Protein AF-A0A505DRL7-F1 (afdb_monomer_lite)

Radius of gyration: 24.14 Å; chains: 1; bounding box: 43×49×81 Å

Foldseek 3Di:
DPPVDVVVVVVCCCVVVVVVVCVVVVCLLVLLQLVDDPVCSVVSSVVVVVVCCCVPVVCLCVVQVVVCVVPVDNVVVVVVVVVVVVVVVVVVVPRDDSPPDDPPPDPPPPPPPPPPDDDD

InterPro domains:
  IPR036259 MFS transporter superfamily [G3DSA:1.20.1250.20] (1-108)
  IPR036259 MFS transporter superfamily [SSF103473] (8-105)

Sequence (120 aa):
VDSKSPGLLILAVVLGHGVAQSTMYGPLGALLTEMFGTRVRYTGASLGYQGATLVGAGFSPMIAGSLVAGSGSGTPVALLVCGGSLITALTVCLVRETHRDSLTEATERPTTPHTEEISA

Secondary structure (DSSP, 8-state):
-----HHHHHHHHHHHHHHHHHHHHHHHHHHHHHHS-TTTHHHHHHHHHHHHHIIIIISHHHHHHHHHHHHSSSHHHHHHHHHHHHHHHHHHHHS--GGG--GGGGS-------------

pLDDT: mean 77.39, std 14.05, range [38.41, 93.56]

Structure (mmCIF, N/CA/C/O backbone):
data_AF-A0A505DRL7-F1
#
_entry.id   AF-A0A505DRL7-F1
#
loop_
_atom_site.group_PDB
_atom_site.id
_atom_site.type_symbol
_atom_site.label_atom_id
_atom_site.label_alt_id
_atom_site.label_comp_id
_atom_site.label_asym_id
_atom_site.label_entity_id
_atom_site.label_seq_id
_atom_site.pdbx_PDB_ins_code
_atom_site.Cartn_x
_atom_site.Cartn_y
_atom_site.Cartn_z
_atom_site.occupancy
_atom_site.B_iso_or_equiv
_atom_site.auth_seq_id
_atom_site.auth_comp_id
_atom_site.auth_asym_id
_atom_site.auth_atom_id
_atom_site.pdbx_PDB_model_num
ATOM 1 N N . VAL A 1 1 ? 7.260 3.071 -24.027 1.00 48.78 1 VAL A N 1
ATOM 2 C CA . VAL A 1 1 ? 7.354 4.473 -23.563 1.00 48.78 1 VAL A CA 1
ATOM 3 C C . VAL A 1 1 ? 8.773 4.983 -23.796 1.00 48.78 1 VAL A C 1
ATOM 5 O O . VAL A 1 1 ? 9.570 5.045 -22.879 1.00 48.78 1 VAL A O 1
ATOM 8 N N . ASP A 1 2 ? 9.118 5.275 -25.050 1.00 56.28 2 ASP A N 1
ATOM 9 C CA . ASP A 1 2 ? 10.419 5.849 -25.442 1.00 56.28 2 ASP A CA 1
ATOM 10 C C . ASP A 1 2 ? 10.145 7.112 -26.265 1.00 56.28 2 ASP A C 1
ATOM 12 O O . ASP A 1 2 ? 10.409 7.175 -27.460 1.00 56.28 2 ASP A O 1
ATOM 16 N N . SER A 1 3 ? 9.481 8.098 -25.651 1.00 62.16 3 SER A N 1
ATOM 17 C CA . SER A 1 3 ? 9.106 9.324 -26.368 1.00 62.16 3 SER A CA 1
ATOM 18 C C . SER A 1 3 ? 10.245 10.346 -26.437 1.00 62.16 3 SER A C 1
ATOM 20 O O . SER A 1 3 ? 10.086 11.347 -27.122 1.00 62.16 3 SER A O 1
ATOM 22 N N . LYS A 1 4 ? 11.373 10.144 -25.727 1.00 64.56 4 LYS A N 1
ATOM 23 C CA . LYS A 1 4 ? 12.533 11.068 -25.597 1.00 64.56 4 LYS A CA 1
ATOM 24 C C . LYS A 1 4 ? 12.206 12.543 -25.275 1.00 64.56 4 LYS A C 1
ATOM 26 O O . LYS A 1 4 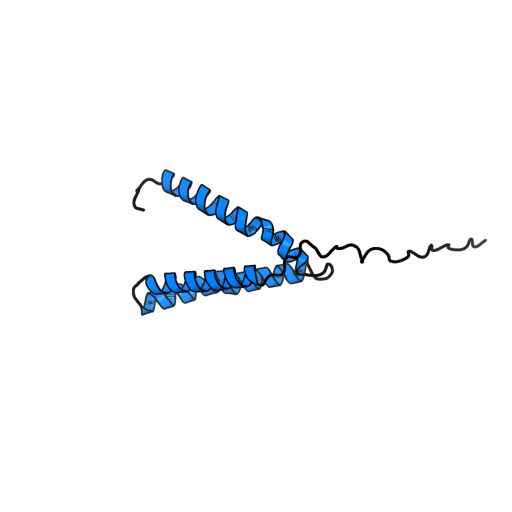? 13.112 13.356 -25.142 1.00 64.56 4 LYS A O 1
ATOM 31 N N . SER A 1 5 ? 10.934 12.895 -25.093 1.00 78.50 5 SER A N 1
ATOM 32 C CA . SER A 1 5 ? 10.460 14.238 -24.797 1.00 78.50 5 SER A CA 1
ATOM 33 C C . SER A 1 5 ? 10.243 14.381 -23.284 1.00 78.50 5 SER A C 1
ATOM 35 O O . SER A 1 5 ? 9.271 13.820 -22.760 1.00 78.50 5 SER A O 1
ATOM 37 N N . PRO A 1 6 ? 11.092 15.135 -22.564 1.00 79.75 6 PRO A N 1
ATOM 38 C CA . PRO A 1 6 ? 10.957 15.314 -21.118 1.00 79.75 6 PRO A CA 1
ATOM 39 C C . PRO A 1 6 ? 9.614 15.950 -20.731 1.00 79.75 6 PRO A C 1
ATOM 41 O O . PRO A 1 6 ? 9.052 15.598 -19.701 1.00 79.75 6 PRO A O 1
ATOM 44 N N . GLY A 1 7 ? 9.040 16.802 -21.591 1.00 86.44 7 GLY A N 1
ATOM 45 C CA . GLY A 1 7 ? 7.736 17.431 -21.348 1.00 86.44 7 GLY A CA 1
ATOM 46 C C . GLY A 1 7 ? 6.576 16.436 -21.231 1.00 86.44 7 GLY A C 1
ATOM 47 O O . GLY A 1 7 ? 5.750 16.564 -20.332 1.00 86.44 7 GLY A O 1
ATOM 48 N N . LEU A 1 8 ? 6.541 15.402 -22.079 1.00 84.81 8 LEU A N 1
ATOM 49 C CA . LEU A 1 8 ? 5.495 14.374 -22.018 1.00 84.81 8 LEU A CA 1
ATOM 50 C C . LEU A 1 8 ? 5.646 13.487 -20.772 1.00 84.81 8 LEU A C 1
ATOM 52 O O . LEU A 1 8 ? 4.651 13.066 -20.191 1.00 84.81 8 LEU A O 1
ATOM 56 N N . LEU A 1 9 ? 6.889 13.234 -20.343 1.00 86.62 9 LEU A N 1
ATOM 57 C CA . LEU A 1 9 ? 7.187 12.515 -19.103 1.00 86.62 9 LEU A CA 1
ATOM 58 C C . LEU A 1 9 ? 6.728 13.307 -17.877 1.00 86.62 9 LEU A C 1
ATOM 60 O O . LEU A 1 9 ? 6.053 12.752 -17.016 1.00 86.62 9 LEU A O 1
ATOM 64 N N . ILE A 1 10 ? 7.044 14.604 -17.826 1.00 88.88 10 ILE A N 1
ATOM 65 C CA . ILE A 1 10 ? 6.597 15.499 -16.752 1.00 88.88 10 ILE A CA 1
ATOM 66 C C . ILE A 1 10 ? 5.071 15.528 -16.706 1.00 88.88 10 ILE A C 1
ATOM 68 O O . ILE A 1 10 ? 4.499 15.332 -15.641 1.00 88.88 10 ILE A O 1
ATOM 72 N N . LEU A 1 11 ? 4.407 15.700 -17.851 1.00 89.00 11 LEU A N 1
ATOM 73 C CA . LEU A 1 11 ? 2.948 15.702 -17.917 1.00 89.00 11 LEU A CA 1
ATOM 74 C C . LEU A 1 11 ? 2.353 14.370 -17.431 1.00 89.00 11 LEU A C 1
ATOM 76 O O . LEU A 1 11 ? 1.417 14.373 -16.637 1.00 89.00 11 LEU A O 1
ATOM 80 N N . ALA A 1 12 ? 2.915 13.237 -17.861 1.00 86.62 12 ALA A N 1
ATOM 81 C CA . ALA A 1 12 ? 2.462 11.911 -17.448 1.00 86.62 12 ALA A CA 1
ATOM 82 C C . ALA A 1 12 ? 2.653 11.666 -15.944 1.00 86.62 12 ALA A C 1
ATOM 84 O O . ALA A 1 12 ? 1.769 11.104 -15.303 1.00 86.62 12 ALA A O 1
ATOM 85 N N . VAL A 1 13 ? 3.772 12.110 -15.364 1.00 90.00 13 VAL A N 1
ATOM 86 C CA . VAL A 1 13 ? 4.014 12.010 -13.919 1.00 90.00 13 VAL A CA 1
ATOM 87 C C . VAL A 1 13 ? 3.087 12.952 -13.158 1.00 90.00 13 VAL A C 1
ATOM 89 O O . VAL A 1 13 ? 2.441 12.516 -12.218 1.00 90.00 13 VAL A O 1
ATOM 92 N N . VAL A 1 14 ? 2.951 14.212 -13.566 1.00 89.94 14 VAL A N 1
ATOM 93 C CA . VAL A 1 14 ? 2.088 15.182 -12.874 1.00 89.94 14 VAL A CA 1
ATOM 94 C C . VAL A 1 14 ? 0.632 14.727 -12.885 1.00 89.94 14 VAL A C 1
ATOM 96 O O . VAL A 1 14 ? -0.003 14.701 -11.836 1.00 89.94 14 VAL A O 1
ATOM 99 N N . LEU A 1 15 ? 0.105 14.326 -14.043 1.00 87.00 15 LEU A N 1
ATOM 100 C CA . LEU A 1 15 ? -1.283 13.883 -14.148 1.00 87.00 15 LEU A CA 1
ATOM 101 C C . LEU A 1 15 ? -1.484 12.503 -13.519 1.00 87.00 15 LEU A C 1
ATOM 103 O O . LEU A 1 15 ? -2.403 12.317 -12.729 1.00 87.00 15 LEU A O 1
ATOM 107 N N . GLY A 1 16 ? -0.620 11.541 -13.845 1.00 85.12 16 GLY A N 1
ATOM 108 C CA . GLY A 1 16 ? -0.747 10.166 -13.373 1.00 85.12 16 GLY A CA 1
ATOM 109 C C . GLY A 1 16 ? -0.475 10.044 -11.880 1.00 85.12 16 GLY A C 1
ATOM 110 O O . GLY A 1 16 ? -1.320 9.559 -11.137 1.00 85.12 16 GLY A O 1
ATOM 111 N N . HIS A 1 17 ? 0.686 10.513 -11.423 1.00 85.06 17 HIS A N 1
ATOM 112 C CA . HIS A 1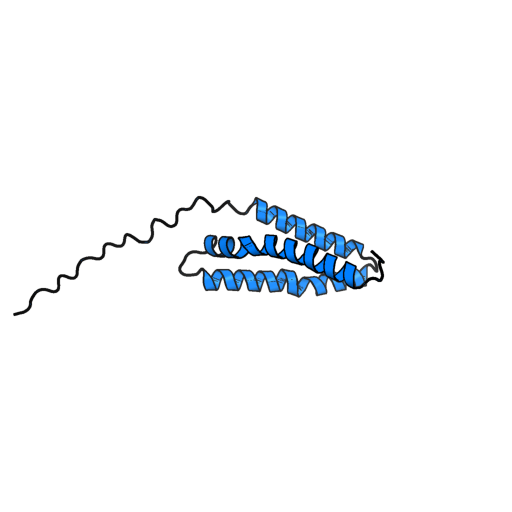 17 ? 1.058 10.445 -10.014 1.00 85.06 17 HIS A CA 1
ATOM 113 C C . HIS A 1 17 ? 0.260 11.440 -9.176 1.00 85.06 17 HIS A C 1
ATOM 115 O O . HIS A 1 17 ? -0.229 11.055 -8.122 1.00 85.06 17 HIS A O 1
ATOM 121 N N . GLY A 1 18 ? 0.086 12.682 -9.640 1.00 86.25 18 GLY A N 1
ATOM 122 C CA . GLY A 1 18 ? -0.628 13.709 -8.881 1.00 86.25 18 GLY A CA 1
ATOM 123 C C . GLY A 1 18 ? -2.066 13.306 -8.578 1.00 86.25 18 GLY A C 1
ATOM 124 O O . GLY A 1 18 ? -2.451 13.257 -7.414 1.00 86.25 18 GLY A O 1
ATOM 125 N N . VAL A 1 19 ? -2.842 12.929 -9.598 1.00 86.94 19 VAL A N 1
ATOM 126 C CA . VAL A 1 19 ? -4.246 12.541 -9.392 1.00 86.94 19 VAL A CA 1
ATOM 127 C C . VAL A 1 19 ? -4.346 11.232 -8.611 1.00 86.94 19 VAL A C 1
ATOM 129 O O . VAL A 1 19 ? -5.082 11.169 -7.628 1.00 86.94 19 VAL A O 1
ATOM 132 N N . ALA A 1 20 ? -3.578 10.203 -8.988 1.00 85.50 20 ALA A N 1
ATOM 133 C CA . ALA A 1 20 ? -3.661 8.906 -8.320 1.00 85.50 20 ALA A CA 1
ATOM 134 C C . ALA A 1 20 ? -3.257 8.988 -6.839 1.00 85.50 20 ALA A C 1
ATOM 136 O O . ALA A 1 20 ? -3.963 8.452 -5.985 1.00 85.50 20 ALA A O 1
ATOM 137 N N . GLN A 1 21 ? -2.170 9.696 -6.505 1.00 84.31 21 GLN A N 1
ATOM 138 C CA . GLN A 1 21 ? -1.776 9.903 -5.109 1.00 84.31 21 GLN A CA 1
ATOM 139 C C . GLN A 1 21 ? -2.818 10.695 -4.339 1.00 84.31 21 GLN A C 1
ATOM 141 O O . GLN A 1 21 ? -3.157 10.299 -3.228 1.00 84.31 21 GLN A O 1
ATOM 146 N N . SER A 1 22 ? -3.338 11.787 -4.904 1.00 85.56 22 SER A N 1
ATOM 147 C CA . SER A 1 22 ? -4.332 12.607 -4.214 1.00 85.56 22 SER A CA 1
ATOM 148 C C . SER A 1 22 ? -5.594 11.814 -3.885 1.00 85.56 22 SER A C 1
ATOM 150 O O . SER A 1 22 ? -6.088 11.906 -2.763 1.00 85.56 22 SER A O 1
ATOM 152 N N . THR A 1 23 ? -6.086 10.983 -4.807 1.00 86.25 23 THR A N 1
ATOM 153 C CA . THR A 1 23 ? -7.249 10.124 -4.545 1.00 86.25 23 THR A CA 1
ATOM 154 C C . THR A 1 23 ? -6.954 9.054 -3.492 1.00 86.25 23 THR A C 1
ATOM 156 O O . THR A 1 23 ? -7.825 8.760 -2.680 1.00 86.25 23 THR A O 1
ATOM 159 N N . MET A 1 24 ? -5.739 8.498 -3.453 1.00 84.81 24 MET A N 1
ATOM 160 C CA . MET A 1 24 ? -5.352 7.512 -2.434 1.00 84.81 24 MET A CA 1
ATOM 161 C C . MET A 1 24 ? -5.162 8.129 -1.040 1.00 84.81 24 MET A C 1
ATOM 163 O O . MET A 1 24 ? -5.590 7.548 -0.045 1.00 84.81 24 MET A O 1
ATOM 167 N N . TYR A 1 25 ? -4.525 9.299 -0.952 1.00 83.56 25 TYR A N 1
ATOM 168 C CA . TYR A 1 25 ? -4.194 9.950 0.320 1.00 83.56 25 TYR A CA 1
ATOM 169 C C . TYR A 1 25 ? -5.328 10.810 0.889 1.00 83.56 25 TYR A C 1
ATOM 171 O O . TYR A 1 25 ? -5.365 11.028 2.098 1.00 83.56 25 TYR A O 1
ATOM 179 N N . GLY A 1 26 ? -6.268 11.269 0.058 1.00 84.81 26 GLY A N 1
ATOM 180 C CA . GLY A 1 26 ? -7.425 12.061 0.486 1.00 84.81 26 GLY A CA 1
ATOM 181 C C . GLY A 1 26 ? -8.256 11.410 1.605 1.00 84.81 26 GLY A C 1
ATOM 182 O O . GLY A 1 26 ? -8.405 12.015 2.667 1.00 84.81 26 GLY A O 1
ATOM 183 N N . PRO A 1 27 ? -8.767 10.177 1.429 1.00 85.75 27 PRO A N 1
ATOM 184 C CA . PRO A 1 27 ? -9.577 9.508 2.450 1.00 85.75 27 PRO A CA 1
ATOM 185 C C . PRO A 1 27 ? -8.753 8.961 3.626 1.00 85.75 27 PRO A C 1
ATOM 187 O O . PRO A 1 27 ? -9.302 8.701 4.696 1.00 85.75 27 PRO A O 1
ATOM 190 N N . LEU A 1 28 ? -7.435 8.803 3.461 1.00 82.38 28 LEU A N 1
ATOM 191 C CA . LEU A 1 28 ? -6.559 8.154 4.439 1.00 82.38 28 LEU A CA 1
ATOM 192 C C . LEU A 1 28 ? -6.560 8.867 5.801 1.00 82.38 28 LEU A C 1
ATOM 194 O O . LEU A 1 28 ? -6.558 8.204 6.837 1.00 82.38 28 LEU A O 1
ATOM 198 N N . GLY A 1 29 ? -6.619 10.203 5.813 1.00 79.31 29 GLY A N 1
ATOM 199 C CA . GLY A 1 29 ? -6.670 10.984 7.052 1.00 79.31 29 GLY A CA 1
ATOM 200 C C . GLY A 1 29 ? -7.951 10.753 7.857 1.00 79.31 29 GLY A C 1
ATOM 201 O O . GLY A 1 29 ? -7.876 10.494 9.057 1.00 79.31 29 GLY A O 1
ATOM 202 N N . ALA A 1 30 ? -9.114 10.789 7.199 1.00 81.31 30 ALA A N 1
ATOM 203 C CA . ALA A 1 30 ? -10.403 10.550 7.850 1.00 81.31 30 ALA A CA 1
ATOM 204 C C . ALA A 1 30 ? -10.472 9.123 8.416 1.00 81.31 30 ALA A C 1
ATOM 206 O O . ALA A 1 30 ? -10.660 8.953 9.622 1.00 81.31 30 ALA A O 1
ATOM 207 N N . LEU A 1 31 ? -10.162 8.121 7.584 1.00 79.19 31 LEU A N 1
ATOM 208 C CA . LEU A 1 31 ? -10.170 6.705 7.963 1.00 79.19 31 LEU A CA 1
ATOM 209 C C . LEU A 1 31 ? -9.261 6.407 9.162 1.00 79.19 31 LEU A C 1
ATOM 211 O O . LEU A 1 31 ? -9.670 5.723 10.099 1.00 79.19 31 LEU A O 1
ATOM 215 N N . LEU A 1 32 ? -8.036 6.945 9.178 1.00 76.25 32 LEU A N 1
ATOM 216 C CA . LEU A 1 32 ? -7.127 6.779 10.317 1.00 76.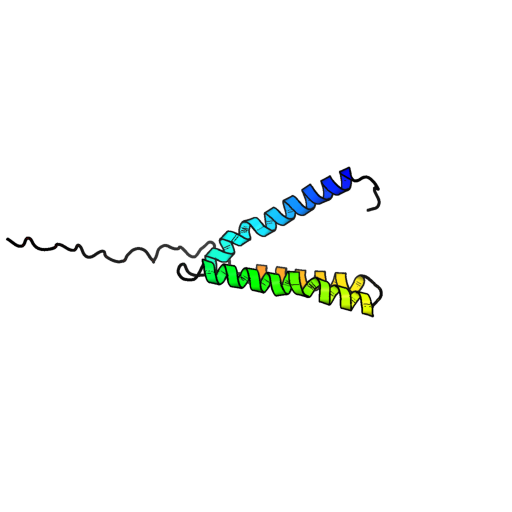25 32 LEU A CA 1
ATOM 217 C C . LEU A 1 32 ? -7.705 7.381 11.599 1.00 76.25 32 LEU A C 1
ATOM 219 O O . LEU A 1 32 ? -7.553 6.804 12.671 1.00 76.25 32 LEU A O 1
ATOM 223 N N . THR A 1 33 ? -8.381 8.526 11.517 1.00 74.81 33 THR A N 1
ATOM 224 C CA . THR A 1 33 ? -8.969 9.159 12.703 1.00 74.81 33 THR A CA 1
ATOM 225 C C . THR A 1 33 ? -10.249 8.487 13.198 1.00 74.81 33 THR A C 1
ATOM 227 O O . THR A 1 33 ? -10.567 8.587 14.384 1.00 74.81 33 THR A O 1
ATOM 230 N N . GLU A 1 34 ? -10.955 7.780 12.325 1.00 77.94 34 GLU A N 1
ATOM 231 C CA . GLU A 1 34 ? -12.145 6.996 12.658 1.00 77.94 34 GLU A CA 1
ATOM 232 C C . GLU A 1 34 ? -11.788 5.630 13.264 1.00 77.94 34 GLU A C 1
ATOM 234 O O . GLU A 1 34 ? -12.442 5.194 14.207 1.00 77.94 34 GLU A O 1
ATOM 239 N N . MET A 1 35 ? -10.700 4.994 12.811 1.00 76.06 35 MET A N 1
ATOM 240 C CA . MET A 1 35 ? -10.234 3.701 13.341 1.00 76.06 35 MET A CA 1
ATOM 241 C C . MET A 1 35 ? -9.686 3.765 14.780 1.00 76.06 35 MET A C 1
ATOM 243 O O . MET A 1 35 ? -9.604 2.734 15.449 1.00 76.06 35 MET A O 1
ATOM 247 N N . PHE A 1 36 ? -9.308 4.949 15.278 1.00 76.00 36 PHE A N 1
ATOM 248 C CA . PHE A 1 36 ? -8.749 5.132 16.623 1.00 76.00 36 PHE A CA 1
ATOM 249 C C . PHE A 1 36 ? -9.578 6.122 17.458 1.00 76.00 36 PHE A C 1
ATOM 251 O O . PHE A 1 36 ? -9.834 7.258 17.051 1.00 76.00 36 PHE A O 1
ATOM 258 N N . GLY A 1 37 ? -9.943 5.720 18.682 1.00 70.62 37 GLY A N 1
ATOM 259 C CA . GLY A 1 37 ? -10.685 6.563 19.626 1.00 70.62 37 GLY A CA 1
ATOM 260 C C . GLY A 1 37 ? -9.956 7.868 19.985 1.00 70.62 37 GLY A C 1
ATOM 261 O O . GLY A 1 37 ? -8.727 7.949 19.954 1.00 70.62 37 GLY A O 1
ATOM 262 N N . THR A 1 38 ? -10.709 8.900 20.379 1.00 75.62 38 THR A N 1
ATOM 263 C CA . THR A 1 38 ? -10.225 10.285 20.588 1.00 75.62 38 THR A CA 1
ATOM 264 C C . THR A 1 38 ? -9.001 10.415 21.498 1.00 75.62 38 THR A C 1
ATOM 266 O O . THR A 1 38 ? -8.157 11.273 21.256 1.00 75.62 38 THR A O 1
ATOM 269 N N . ARG A 1 39 ? -8.851 9.548 22.508 1.00 75.19 39 ARG A N 1
ATOM 270 C CA . ARG A 1 39 ? -7.728 9.590 23.463 1.00 75.19 39 ARG A CA 1
ATOM 271 C C . ARG A 1 39 ? -6.386 9.119 22.879 1.00 75.19 39 ARG A C 1
ATOM 273 O O . ARG A 1 39 ? -5.345 9.544 23.365 1.00 75.19 39 ARG A O 1
ATOM 280 N N . VAL A 1 40 ? -6.395 8.253 21.863 1.00 79.69 40 VAL A N 1
ATOM 281 C CA . VAL A 1 40 ? -5.180 7.637 21.278 1.00 79.69 40 VAL A CA 1
ATOM 282 C C . VAL A 1 40 ? -5.041 7.895 19.779 1.00 79.69 40 VAL A C 1
ATOM 284 O O . VAL A 1 40 ? -4.143 7.363 19.137 1.00 79.69 40 VAL A O 1
ATOM 287 N N . ARG A 1 41 ? -5.911 8.731 19.210 1.00 82.44 41 ARG A N 1
ATOM 288 C CA . ARG A 1 41 ? -6.000 8.990 17.771 1.00 82.44 41 ARG A CA 1
ATOM 289 C C . ARG A 1 41 ? -4.669 9.409 17.150 1.00 82.44 41 ARG A C 1
ATOM 291 O O . ARG A 1 41 ? -4.262 8.839 16.147 1.00 82.44 41 ARG A O 1
ATOM 298 N N . TYR A 1 42 ? -3.974 10.369 17.760 1.00 81.94 42 TYR A N 1
ATOM 299 C CA . TYR A 1 42 ? -2.720 10.894 17.212 1.00 81.94 42 TYR A CA 1
ATOM 300 C C . TYR A 1 42 ? -1.569 9.881 17.297 1.00 81.94 42 TYR A C 1
ATOM 302 O O . TYR A 1 42 ? -0.858 9.654 16.320 1.00 81.94 42 TYR A O 1
ATOM 310 N N . THR A 1 43 ? -1.401 9.236 18.453 1.00 87.19 43 THR A N 1
ATOM 311 C CA . THR A 1 43 ? -0.321 8.266 18.679 1.00 87.19 43 THR A CA 1
ATOM 312 C C . THR A 1 43 ? -0.559 6.964 17.919 1.00 87.19 43 THR A C 1
ATOM 314 O O . THR A 1 43 ? 0.369 6.452 17.299 1.00 87.19 43 THR A O 1
ATOM 317 N N . GLY A 1 44 ? -1.798 6.470 17.893 1.00 84.12 44 GLY A N 1
ATOM 318 C CA . GLY A 1 44 ? -2.207 5.292 17.129 1.00 84.12 44 GLY A CA 1
ATOM 319 C C . GLY A 1 44 ? -2.067 5.495 15.622 1.00 84.12 44 GLY A C 1
ATOM 320 O O . GLY A 1 44 ? -1.435 4.675 14.957 1.00 84.12 44 GLY A O 1
ATOM 321 N N . ALA A 1 45 ? -2.556 6.622 15.087 1.00 85.62 45 ALA A N 1
ATOM 322 C CA . ALA A 1 45 ? -2.421 6.929 13.663 1.00 85.62 45 ALA A CA 1
ATOM 323 C C . ALA A 1 45 ? -0.951 7.092 13.243 1.00 85.62 45 ALA A C 1
ATOM 325 O O . ALA A 1 45 ? -0.544 6.549 12.218 1.00 85.62 45 ALA A O 1
ATOM 326 N N . SER A 1 46 ? -0.136 7.785 14.047 1.00 87.94 46 SER A N 1
ATOM 327 C CA . SER A 1 46 ? 1.293 7.964 13.765 1.00 87.94 46 SER A CA 1
ATOM 328 C C . SER A 1 46 ? 2.067 6.645 13.815 1.00 87.94 46 SER A C 1
ATOM 330 O O . SER A 1 46 ? 2.857 6.361 12.915 1.00 87.94 46 SER A O 1
ATOM 332 N N . LEU A 1 47 ? 1.824 5.807 14.828 1.00 90.38 47 LEU A N 1
ATOM 333 C CA . LEU A 1 47 ? 2.484 4.507 14.947 1.00 90.38 47 LEU A CA 1
ATOM 334 C C . LEU A 1 47 ? 2.076 3.565 13.806 1.00 90.38 47 LEU A C 1
ATOM 336 O O . LEU A 1 47 ? 2.931 2.893 13.233 1.00 90.38 47 LEU A O 1
ATOM 340 N N . GLY A 1 48 ? 0.792 3.570 13.431 1.00 87.75 48 GLY A N 1
ATOM 341 C CA . GLY A 1 48 ? 0.283 2.821 12.284 1.00 87.75 48 GLY A CA 1
ATOM 342 C C . GLY A 1 48 ? 0.914 3.273 10.968 1.00 87.75 48 GLY A C 1
ATOM 343 O O . GLY A 1 48 ? 1.414 2.442 10.213 1.00 87.75 48 GLY A O 1
ATOM 344 N N . TYR A 1 49 ? 0.971 4.586 10.719 1.00 88.31 49 TYR A N 1
ATOM 345 C CA . TYR A 1 49 ? 1.568 5.137 9.501 1.00 88.31 49 TYR A CA 1
ATOM 346 C C . TYR A 1 49 ? 3.069 4.844 9.408 1.00 88.31 49 TYR A C 1
ATOM 348 O O . TYR A 1 49 ? 3.552 4.402 8.366 1.00 88.31 49 TYR A O 1
ATOM 356 N N . GLN A 1 50 ? 3.816 5.050 10.495 1.00 92.06 50 GLN A N 1
ATOM 357 C CA . GLN A 1 50 ? 5.257 4.796 10.519 1.00 92.06 50 GLN A CA 1
ATOM 358 C C . GLN A 1 50 ? 5.574 3.304 10.391 1.00 92.06 50 GLN A C 1
ATOM 360 O O . GLN A 1 50 ? 6.464 2.940 9.626 1.00 92.06 50 GLN A O 1
ATOM 365 N N . GLY A 1 51 ? 4.818 2.434 11.068 1.00 91.69 51 GLY A N 1
ATOM 366 C CA . GLY A 1 51 ? 4.963 0.985 10.936 1.00 91.69 51 GLY A CA 1
ATOM 367 C C . GLY A 1 51 ? 4.662 0.503 9.517 1.00 91.69 51 GLY A C 1
ATOM 368 O O . GLY A 1 51 ? 5.458 -0.227 8.927 1.00 91.69 51 GLY A O 1
ATOM 369 N N . ALA A 1 52 ? 3.561 0.974 8.926 1.00 88.06 52 ALA A N 1
ATOM 370 C CA . ALA A 1 52 ? 3.209 0.665 7.543 1.00 88.06 52 ALA A CA 1
ATOM 371 C C . ALA A 1 52 ? 4.260 1.188 6.552 1.00 88.06 52 ALA A C 1
ATOM 373 O O . ALA A 1 52 ? 4.618 0.482 5.613 1.00 88.06 52 ALA A O 1
ATOM 374 N N . THR A 1 53 ? 4.804 2.387 6.779 1.00 90.06 53 THR A N 1
ATOM 375 C CA . THR A 1 53 ? 5.860 2.974 5.937 1.00 90.06 53 THR A CA 1
ATOM 376 C C . THR A 1 53 ? 7.159 2.179 6.035 1.00 90.06 53 THR A C 1
ATOM 378 O O . THR A 1 53 ? 7.774 1.881 5.012 1.00 90.06 53 THR A O 1
ATOM 381 N N . LEU A 1 54 ? 7.565 1.781 7.242 1.00 92.19 54 LEU A N 1
ATOM 382 C CA . LEU A 1 54 ? 8.749 0.951 7.456 1.00 92.19 54 LEU A CA 1
ATOM 383 C C . LEU A 1 54 ? 8.641 -0.369 6.681 1.00 92.19 54 LEU A C 1
ATOM 385 O O . LEU A 1 54 ? 9.576 -0.756 5.981 1.00 92.19 54 LEU A O 1
ATOM 389 N N . VAL A 1 55 ? 7.486 -1.035 6.757 1.00 88.88 55 VAL A N 1
ATOM 390 C CA . VAL A 1 55 ? 7.279 -2.318 6.077 1.00 88.88 55 VAL A CA 1
ATOM 391 C C . VAL A 1 55 ? 7.113 -2.146 4.566 1.00 88.88 55 VAL A C 1
ATOM 393 O O . VAL A 1 55 ? 7.796 -2.810 3.789 1.00 88.88 55 VAL A O 1
ATOM 396 N N . GLY A 1 56 ? 6.226 -1.246 4.148 1.00 85.69 56 GLY A N 1
ATOM 397 C CA . GLY A 1 56 ? 5.826 -1.072 2.755 1.00 85.69 56 GLY A CA 1
ATOM 398 C C . GLY A 1 56 ? 6.837 -0.305 1.906 1.00 85.69 56 GLY A C 1
ATOM 399 O O . GLY A 1 56 ? 7.129 -0.722 0.791 1.00 85.69 56 GLY A O 1
ATOM 400 N N . ALA A 1 57 ? 7.397 0.795 2.412 1.00 85.88 57 ALA A N 1
ATOM 401 C CA . ALA A 1 57 ? 8.375 1.601 1.677 1.00 85.88 57 ALA A CA 1
ATOM 402 C C . ALA A 1 57 ? 9.822 1.233 2.033 1.00 85.88 57 ALA A C 1
ATOM 404 O O . ALA A 1 57 ? 10.689 1.276 1.164 1.00 85.88 57 ALA A O 1
ATOM 405 N N . GLY A 1 58 ? 10.086 0.845 3.286 1.00 89.56 58 GLY A N 1
ATOM 406 C CA . GLY A 1 58 ? 11.438 0.537 3.760 1.00 89.56 58 GLY A CA 1
ATOM 407 C C . GLY A 1 58 ? 11.992 -0.781 3.216 1.00 89.56 58 GLY A C 1
ATOM 408 O O . GLY A 1 58 ? 13.044 -0.791 2.579 1.00 89.56 58 GLY A O 1
ATOM 409 N N . PHE A 1 59 ? 11.292 -1.901 3.427 1.00 89.19 59 PHE A N 1
ATOM 410 C CA . PHE A 1 59 ? 11.797 -3.220 3.005 1.00 89.19 59 PHE A CA 1
ATOM 411 C C . PH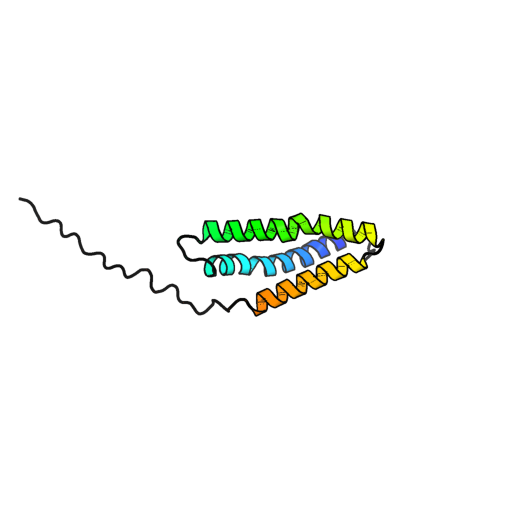E A 1 59 ? 11.540 -3.554 1.532 1.00 89.19 59 PHE A C 1
ATOM 413 O O . PHE A 1 59 ? 12.243 -4.389 0.964 1.00 89.19 59 PHE A O 1
ATOM 420 N N . SER A 1 60 ? 10.577 -2.898 0.883 1.00 87.19 60 SER A N 1
ATOM 421 C CA . SER A 1 60 ? 10.232 -3.149 -0.523 1.00 87.19 60 SER A CA 1
ATOM 422 C C . SER A 1 60 ? 11.425 -3.086 -1.495 1.00 87.19 60 SER A C 1
ATOM 424 O O . SER A 1 60 ? 11.628 -4.067 -2.212 1.00 87.19 60 SER A O 1
ATOM 426 N N . PRO A 1 61 ? 12.287 -2.045 -1.506 1.00 87.44 61 PRO A N 1
ATOM 427 C CA . PRO A 1 61 ? 13.454 -2.017 -2.393 1.00 87.44 61 PRO A CA 1
ATOM 428 C C . PRO A 1 61 ? 14.492 -3.098 -2.067 1.00 87.44 61 PRO A C 1
ATOM 430 O O . PRO A 1 61 ? 15.143 -3.600 -2.980 1.00 87.44 61 PRO A O 1
ATOM 433 N N . MET A 1 62 ? 14.632 -3.502 -0.799 1.00 90.31 62 MET A N 1
ATOM 434 C CA . MET A 1 62 ? 15.534 -4.593 -0.409 1.00 90.31 62 MET A CA 1
ATOM 435 C C . MET A 1 62 ? 15.048 -5.938 -0.965 1.00 90.31 62 MET A C 1
ATOM 437 O O . MET A 1 62 ? 15.838 -6.699 -1.521 1.00 90.31 62 MET A O 1
ATOM 441 N N . ILE A 1 63 ? 13.745 -6.211 -0.853 1.00 87.56 63 ILE A N 1
ATOM 442 C CA . ILE A 1 63 ? 13.122 -7.436 -1.372 1.00 87.56 63 ILE A CA 1
ATOM 443 C C . ILE A 1 63 ? 13.112 -7.421 -2.907 1.00 87.56 63 ILE A C 1
ATOM 445 O O . ILE A 1 63 ? 13.458 -8.412 -3.542 1.00 87.56 63 ILE A O 1
ATOM 449 N N . ALA A 1 64 ? 12.765 -6.291 -3.525 1.00 86.25 64 ALA A N 1
ATOM 450 C CA . ALA A 1 64 ? 12.798 -6.146 -4.977 1.00 86.25 64 ALA A CA 1
ATOM 451 C C . ALA A 1 64 ? 14.225 -6.312 -5.524 1.00 86.25 64 ALA A C 1
ATOM 453 O O . ALA A 1 64 ? 14.429 -7.023 -6.507 1.00 86.25 64 ALA A O 1
ATOM 454 N N . GLY A 1 65 ? 15.220 -5.713 -4.864 1.00 86.19 65 GLY A N 1
ATOM 455 C CA . GLY A 1 65 ? 16.628 -5.831 -5.232 1.00 86.19 65 GLY A CA 1
ATOM 456 C C . GLY A 1 65 ? 17.144 -7.267 -5.142 1.00 86.19 65 GLY A C 1
ATOM 457 O O . GLY A 1 65 ? 17.795 -7.736 -6.074 1.00 86.19 65 GLY A O 1
ATOM 458 N N . SER A 1 66 ? 16.810 -7.999 -4.073 1.00 85.62 66 SER A N 1
ATOM 459 C CA . SER A 1 66 ? 17.214 -9.404 -3.926 1.00 85.62 66 SER A CA 1
ATOM 460 C C . SER A 1 66 ? 16.536 -10.322 -4.952 1.00 85.62 66 SER A C 1
ATOM 462 O O . SER A 1 66 ? 17.186 -11.202 -5.518 1.00 85.62 66 SER A O 1
ATOM 464 N N . LEU A 1 67 ? 15.261 -10.077 -5.265 1.00 83.00 67 LEU A N 1
ATOM 465 C CA . LEU A 1 67 ? 14.508 -10.812 -6.284 1.00 83.00 67 LEU A CA 1
ATOM 466 C C . LEU A 1 67 ? 15.085 -10.626 -7.697 1.00 83.00 67 LEU A C 1
ATOM 468 O O . LEU A 1 67 ? 15.203 -11.595 -8.454 1.00 83.00 67 LEU A O 1
ATOM 472 N N . VAL A 1 68 ? 15.469 -9.394 -8.047 1.00 85.94 68 VAL A N 1
ATOM 473 C CA . VAL A 1 68 ? 16.109 -9.086 -9.336 1.00 85.94 68 VAL A CA 1
ATOM 474 C C . VAL A 1 68 ? 17.513 -9.686 -9.404 1.00 85.94 68 VAL A C 1
ATOM 476 O O . VAL A 1 68 ? 17.864 -10.268 -10.429 1.00 85.94 68 VAL A O 1
ATOM 479 N N . ALA A 1 69 ? 18.286 -9.615 -8.315 1.00 79.94 69 ALA A N 1
ATOM 480 C CA . ALA A 1 69 ? 19.635 -10.179 -8.251 1.00 79.94 69 ALA A CA 1
ATOM 481 C C . ALA A 1 69 ? 19.663 -11.703 -8.468 1.00 79.94 69 ALA A C 1
ATOM 483 O O . ALA A 1 69 ? 20.607 -12.213 -9.064 1.00 79.94 69 ALA A O 1
ATOM 484 N N . GLY A 1 70 ? 18.629 -12.426 -8.022 1.00 72.56 70 GLY A N 1
ATOM 485 C CA . GLY A 1 70 ? 18.528 -13.878 -8.202 1.00 72.56 70 GLY A CA 1
ATOM 486 C C . GLY A 1 70 ? 17.938 -14.331 -9.544 1.00 72.56 70 GLY A C 1
ATOM 487 O O . GLY A 1 70 ? 18.274 -15.414 -10.013 1.00 72.56 70 GLY A O 1
ATOM 488 N N . SER A 1 71 ? 17.063 -13.531 -10.167 1.00 71.06 71 SER A N 1
ATOM 489 C CA . SER A 1 71 ? 16.306 -13.960 -11.360 1.00 71.06 71 SER A CA 1
ATOM 490 C C . SER A 1 71 ? 16.771 -13.326 -12.673 1.00 71.06 71 SER A C 1
ATOM 492 O O . SER A 1 71 ? 16.401 -13.815 -13.738 1.00 71.06 71 SER A O 1
ATOM 494 N N . GLY A 1 72 ? 17.496 -12.200 -12.634 1.00 68.81 72 GLY A N 1
ATOM 495 C CA . GLY A 1 72 ? 17.904 -11.439 -13.829 1.00 68.81 72 GLY A CA 1
ATOM 496 C C . GLY A 1 72 ? 16.746 -10.867 -14.669 1.00 68.81 72 GLY A C 1
ATOM 497 O O . GLY A 1 72 ? 16.978 -10.236 -15.695 1.00 68.81 72 GLY A O 1
ATOM 498 N N . SER A 1 73 ? 15.499 -11.071 -14.236 1.00 75.62 73 SER A N 1
ATOM 499 C CA . SER A 1 73 ? 14.260 -10.674 -14.906 1.00 75.62 73 SER A CA 1
ATOM 500 C C . SER A 1 73 ? 13.415 -9.801 -13.977 1.00 75.62 73 SER A C 1
ATOM 502 O O . SER A 1 73 ? 13.463 -9.958 -12.759 1.00 75.62 73 SER A O 1
ATOM 504 N N . GLY A 1 74 ? 12.615 -8.895 -14.549 1.00 79.50 74 GLY A N 1
ATOM 505 C CA . GLY A 1 74 ? 11.678 -8.034 -13.816 1.00 79.50 74 GLY A CA 1
ATOM 506 C C . GLY A 1 74 ? 10.373 -8.723 -13.390 1.00 79.50 74 GLY A C 1
ATOM 507 O O . GLY A 1 74 ? 9.615 -8.160 -12.601 1.00 79.50 74 GLY A O 1
ATOM 508 N N . THR A 1 75 ? 10.105 -9.945 -13.864 1.00 83.88 75 THR A N 1
ATOM 509 C CA . THR A 1 75 ? 8.892 -10.715 -13.523 1.00 83.88 75 THR A CA 1
ATOM 510 C C . THR A 1 75 ? 8.645 -10.871 -12.012 1.00 83.88 75 THR A C 1
ATOM 512 O O . THR A 1 75 ? 7.505 -10.694 -11.581 1.00 83.88 75 THR A O 1
ATOM 515 N N . PRO A 1 76 ? 9.657 -11.146 -11.166 1.00 84.00 76 PRO A N 1
ATOM 516 C CA . PRO A 1 76 ? 9.448 -11.289 -9.727 1.00 84.00 76 PRO A CA 1
ATOM 517 C C . PRO A 1 76 ? 9.025 -9.980 -9.046 1.00 84.00 76 PRO A C 1
ATOM 519 O O . PRO A 1 76 ? 8.247 -10.002 -8.097 1.00 84.00 76 PRO A O 1
ATOM 522 N N . VAL A 1 77 ? 9.486 -8.831 -9.552 1.00 86.50 77 VAL A N 1
ATOM 523 C CA . VAL A 1 77 ? 9.063 -7.513 -9.051 1.00 86.50 77 VAL A CA 1
ATOM 524 C C . VAL A 1 77 ? 7.598 -7.268 -9.399 1.00 86.50 77 VAL A C 1
ATOM 526 O O . VAL A 1 77 ? 6.836 -6.800 -8.558 1.00 86.50 77 VAL A O 1
ATOM 529 N N . ALA A 1 78 ? 7.174 -7.646 -10.608 1.00 87.38 78 ALA A N 1
ATOM 530 C CA . ALA A 1 78 ? 5.770 -7.560 -11.001 1.00 87.38 78 ALA A CA 1
ATOM 531 C C . ALA A 1 78 ? 4.869 -8.434 -10.108 1.00 87.38 78 ALA A C 1
ATOM 533 O O . ALA A 1 78 ? 3.799 -7.984 -9.700 1.00 87.38 78 ALA A O 1
ATOM 534 N N . LEU A 1 79 ? 5.317 -9.643 -9.746 1.00 87.50 79 LEU A N 1
ATOM 535 C CA . LEU A 1 79 ? 4.609 -10.509 -8.795 1.00 87.50 79 LEU A CA 1
ATOM 536 C C . LEU A 1 79 ? 4.537 -9.898 -7.392 1.00 87.50 79 LEU A C 1
ATOM 538 O O . LEU A 1 79 ? 3.483 -9.967 -6.764 1.00 87.50 79 LEU A O 1
ATOM 542 N N . LEU A 1 80 ? 5.612 -9.264 -6.918 1.00 89.19 80 LEU A N 1
ATOM 543 C CA . LEU A 1 80 ? 5.623 -8.556 -5.637 1.00 89.19 80 LEU A CA 1
ATOM 544 C C . LEU A 1 80 ? 4.602 -7.408 -5.617 1.00 89.19 80 LEU A C 1
ATOM 546 O O . LEU A 1 80 ? 3.831 -7.288 -4.666 1.00 89.19 80 LEU A O 1
ATOM 550 N N . VAL A 1 81 ? 4.537 -6.614 -6.690 1.00 89.75 81 VAL A N 1
ATOM 551 C CA . VAL A 1 81 ? 3.543 -5.538 -6.834 1.00 89.75 81 VAL A CA 1
ATOM 552 C C . VAL A 1 81 ? 2.121 -6.103 -6.908 1.00 89.75 81 VAL A C 1
ATOM 554 O O . VAL A 1 81 ? 1.231 -5.593 -6.229 1.00 89.75 81 VAL A O 1
ATOM 557 N N . CYS A 1 82 ? 1.900 -7.186 -7.663 1.00 91.44 82 CYS A N 1
ATOM 558 C CA . CYS A 1 82 ? 0.596 -7.854 -7.724 1.00 91.44 82 CYS A CA 1
ATOM 559 C C . CYS A 1 82 ? 0.165 -8.369 -6.344 1.00 91.44 82 CYS A C 1
ATOM 561 O O . CYS A 1 82 ? -0.956 -8.102 -5.915 1.00 91.44 82 CYS A O 1
ATOM 563 N N . GLY A 1 83 ? 1.060 -9.037 -5.614 1.00 91.00 83 GLY A N 1
ATOM 564 C CA . GLY A 1 83 ? 0.795 -9.515 -4.257 1.00 91.00 83 GLY A CA 1
ATOM 565 C C . GLY A 1 83 ? 0.430 -8.378 -3.302 1.00 91.00 83 GLY A C 1
ATOM 566 O O . GLY A 1 83 ? -0.585 -8.459 -2.614 1.00 91.00 83 GLY A O 1
ATOM 567 N N . GLY A 1 84 ? 1.193 -7.280 -3.325 1.00 89.69 84 GLY A N 1
ATOM 568 C CA . GLY A 1 84 ? 0.884 -6.080 -2.545 1.00 89.69 84 GLY A CA 1
ATOM 569 C C . GLY A 1 84 ? -0.487 -5.493 -2.889 1.00 89.69 84 GLY A C 1
ATOM 570 O O . GLY A 1 84 ? -1.274 -5.205 -1.991 1.00 89.69 84 GLY A O 1
ATOM 571 N N . SER A 1 85 ? -0.817 -5.399 -4.180 1.00 88.88 85 SER A N 1
ATOM 572 C CA . SER A 1 85 ? -2.112 -4.877 -4.632 1.00 88.88 85 SER A CA 1
ATOM 573 C C . SER A 1 85 ? -3.298 -5.730 -4.174 1.00 88.88 85 SER A C 1
ATOM 575 O O . SER A 1 85 ? -4.326 -5.182 -3.784 1.00 88.88 85 SER A O 1
ATOM 577 N N . LEU A 1 86 ? -3.145 -7.059 -4.141 1.00 93.56 86 LEU A N 1
ATOM 578 C CA . LEU A 1 86 ? -4.170 -7.970 -3.631 1.00 93.56 86 LEU A CA 1
ATOM 579 C C . LEU A 1 86 ? -4.371 -7.792 -2.128 1.00 93.56 86 LEU A C 1
ATOM 581 O O . LEU A 1 86 ? -5.507 -7.737 -1.671 1.00 93.56 86 LEU A O 1
ATOM 585 N N . ILE A 1 87 ? -3.286 -7.647 -1.362 1.00 90.62 87 ILE A N 1
ATOM 586 C CA . ILE A 1 87 ? -3.367 -7.375 0.080 1.00 90.62 87 ILE A CA 1
ATOM 587 C C . ILE A 1 87 ? -4.082 -6.043 0.328 1.00 90.62 87 ILE A C 1
ATOM 589 O O . ILE A 1 87 ? -4.962 -5.976 1.187 1.00 90.62 87 ILE A O 1
ATOM 593 N N . THR A 1 88 ? -3.760 -4.996 -0.438 1.00 88.69 88 THR A N 1
ATOM 594 C CA . THR A 1 88 ? -4.453 -3.704 -0.346 1.00 88.69 88 THR A CA 1
ATOM 595 C C . THR A 1 88 ? -5.933 -3.843 -0.689 1.00 88.69 88 THR A C 1
ATOM 597 O O . THR A 1 88 ? -6.767 -3.378 0.081 1.00 88.69 88 THR A O 1
ATOM 600 N N . ALA A 1 89 ? -6.275 -4.519 -1.789 1.00 88.38 89 ALA A N 1
ATOM 601 C CA . ALA A 1 89 ? -7.663 -4.735 -2.191 1.00 88.38 89 ALA A CA 1
ATOM 602 C C .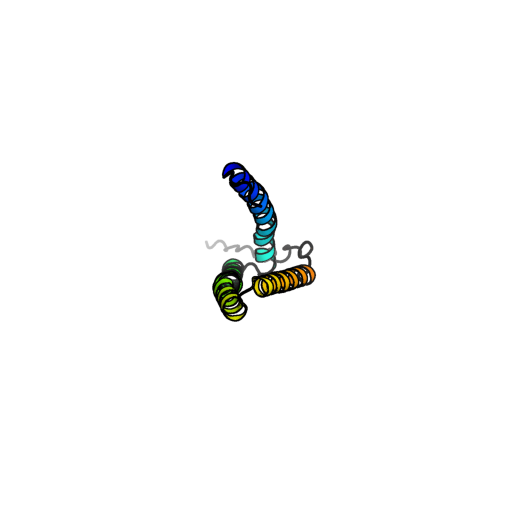 ALA A 1 89 ? -8.452 -5.501 -1.118 1.00 88.38 89 ALA A C 1
ATOM 604 O O . ALA A 1 89 ? -9.531 -5.067 -0.724 1.00 88.38 89 ALA A O 1
ATOM 605 N N . LEU A 1 90 ? -7.884 -6.582 -0.576 1.00 89.94 90 LEU A N 1
ATOM 606 C CA . LEU A 1 90 ? -8.482 -7.340 0.524 1.00 89.94 90 LEU A CA 1
ATOM 607 C C . LEU A 1 90 ? -8.668 -6.476 1.773 1.00 89.94 90 LEU A C 1
ATOM 609 O O . LEU A 1 90 ? -9.731 -6.509 2.380 1.00 89.94 90 LEU A O 1
ATOM 613 N N . THR A 1 91 ? -7.666 -5.676 2.140 1.00 86.75 91 THR A N 1
ATOM 614 C CA . THR A 1 91 ? -7.746 -4.780 3.303 1.00 86.75 91 THR A CA 1
ATOM 615 C C . THR A 1 91 ? -8.859 -3.754 3.132 1.00 86.75 91 THR A C 1
ATOM 617 O O . THR A 1 91 ? -9.637 -3.553 4.057 1.00 86.75 91 THR A O 1
ATOM 620 N N . VAL A 1 92 ? -8.977 -3.146 1.949 1.00 84.06 92 VAL A N 1
ATOM 621 C CA . VAL A 1 92 ? -10.049 -2.190 1.637 1.00 84.06 92 VAL A CA 1
ATOM 622 C C . VAL A 1 92 ? -11.419 -2.867 1.684 1.00 84.06 92 VAL A C 1
ATOM 624 O O . VAL A 1 92 ? -12.350 -2.293 2.232 1.00 84.06 92 VAL A O 1
ATOM 627 N N . CYS A 1 93 ? -11.547 -4.098 1.179 1.00 83.62 93 CYS A N 1
ATOM 628 C CA . CYS A 1 93 ? -12.798 -4.856 1.258 1.00 83.62 93 CYS A CA 1
ATOM 629 C C . CYS A 1 93 ? -13.168 -5.288 2.687 1.00 83.62 93 CYS A C 1
ATOM 631 O O . CYS A 1 93 ? -14.349 -5.452 2.982 1.00 83.62 93 CYS A O 1
ATOM 633 N N . LEU A 1 94 ? -12.179 -5.521 3.554 1.00 83.75 94 LEU A N 1
ATOM 634 C CA . LEU A 1 94 ? -12.387 -5.929 4.948 1.00 83.75 94 LEU A CA 1
ATOM 635 C C . LEU A 1 94 ? -12.567 -4.742 5.898 1.00 83.75 94 LEU A C 1
ATOM 637 O O . LEU A 1 94 ? -13.147 -4.908 6.972 1.00 83.75 94 LEU A O 1
ATOM 641 N N . VAL A 1 95 ? -12.067 -3.559 5.527 1.00 77.31 95 VAL A N 1
ATOM 642 C CA . VAL A 1 95 ? -12.307 -2.321 6.266 1.00 77.31 95 VAL A CA 1
ATOM 643 C C . VAL A 1 95 ? -13.813 -2.073 6.300 1.00 77.31 95 VAL A C 1
ATOM 645 O O . VAL A 1 95 ? -14.487 -1.963 5.279 1.00 77.31 95 VAL A O 1
ATOM 648 N N . ARG A 1 96 ? -14.356 -2.055 7.516 1.00 58.94 96 ARG A N 1
ATOM 649 C CA . ARG A 1 96 ? -15.772 -1.812 7.772 1.00 58.94 96 ARG A CA 1
ATOM 650 C C . ARG A 1 96 ? -16.068 -0.345 7.463 1.00 58.94 96 ARG A C 1
ATOM 652 O O . ARG A 1 96 ? -15.386 0.528 7.983 1.00 58.94 96 ARG A O 1
ATOM 659 N N . GLU A 1 97 ? -17.073 -0.091 6.629 1.00 62.16 97 GLU A N 1
ATOM 660 C CA . GLU A 1 97 ? -17.537 1.253 6.265 1.00 62.16 97 GLU A CA 1
ATOM 661 C C . GLU A 1 97 ? -17.910 2.053 7.531 1.00 62.16 97 GLU A C 1
ATOM 663 O O . GLU A 1 97 ? -18.958 1.817 8.139 1.00 62.16 97 GLU A O 1
ATOM 668 N N . THR A 1 98 ? -17.053 2.985 7.958 1.00 58.19 98 THR A N 1
ATOM 669 C CA . THR A 1 98 ? -17.216 3.720 9.228 1.00 58.19 98 THR A CA 1
ATOM 670 C C . THR A 1 98 ? -18.194 4.898 9.148 1.00 58.19 98 THR A C 1
ATOM 672 O O . THR A 1 98 ? -18.436 5.562 10.152 1.00 58.19 98 THR A O 1
ATOM 675 N N . HIS A 1 99 ? -18.838 5.142 7.998 1.00 51.69 99 HIS A N 1
ATOM 676 C CA . HIS A 1 99 ? -19.755 6.277 7.788 1.00 51.69 99 HIS A CA 1
ATOM 677 C C . HIS A 1 99 ? -20.953 6.316 8.773 1.00 51.69 99 HIS A C 1
ATOM 679 O O . HIS A 1 99 ? -21.665 7.318 8.843 1.00 51.69 99 HIS A O 1
ATOM 685 N N . ARG A 1 100 ? -21.244 5.243 9.525 1.00 45.88 100 ARG A N 1
ATOM 686 C CA . ARG A 1 100 ? -22.446 5.153 10.379 1.00 45.88 100 ARG A CA 1
ATOM 687 C C . ARG A 1 100 ? -22.228 5.199 11.889 1.00 45.88 100 ARG A C 1
ATOM 689 O O . ARG A 1 100 ? -23.229 5.276 12.598 1.00 45.88 100 ARG A O 1
ATOM 696 N N . ASP A 1 101 ? -20.997 5.229 12.389 1.00 50.50 101 ASP A N 1
ATOM 697 C CA . ASP A 1 101 ? -20.783 5.290 13.839 1.00 50.50 101 ASP A CA 1
ATOM 698 C C . ASP A 1 101 ? -20.760 6.756 14.302 1.00 50.50 101 ASP A C 1
ATOM 700 O O . ASP A 1 101 ? -19.738 7.439 14.343 1.00 50.50 101 ASP A O 1
ATOM 704 N N . SER A 1 102 ? -21.955 7.266 14.605 1.00 38.41 102 SER A N 1
ATOM 705 C CA . SER A 1 102 ? -22.209 8.584 15.188 1.00 38.41 102 SER A CA 1
ATOM 706 C C . SER A 1 102 ? -21.368 8.818 16.449 1.00 38.41 102 SER A C 1
ATOM 708 O O . SER A 1 102 ? -21.575 8.165 17.469 1.00 38.41 102 SER A O 1
ATOM 710 N N . LEU A 1 103 ? -20.474 9.813 16.416 1.00 53.50 103 LEU A N 1
ATOM 711 C CA . LEU A 1 103 ? -19.659 10.288 17.551 1.00 53.50 103 LEU A CA 1
ATOM 712 C C . LEU A 1 103 ? -20.479 11.004 18.656 1.00 53.50 103 LEU A C 1
ATOM 714 O O . LEU A 1 103 ? -19.960 11.877 19.349 1.00 53.50 103 LEU A O 1
ATOM 718 N N . THR A 1 104 ? -21.763 10.683 18.817 1.00 46.97 104 THR A N 1
ATOM 719 C CA . THR A 1 104 ? -22.717 11.483 19.603 1.00 46.97 104 THR A CA 1
ATOM 720 C C . THR A 1 104 ? -22.723 11.170 21.108 1.00 46.97 104 THR A C 1
ATOM 722 O O . THR A 1 104 ? -23.230 11.974 21.879 1.00 46.97 104 THR A O 1
ATOM 725 N N . GLU A 1 105 ? -22.107 10.090 21.593 1.00 51.97 105 GLU A N 1
ATOM 726 C CA . GLU A 1 105 ? -22.289 9.679 23.004 1.00 51.97 105 GLU A CA 1
ATOM 727 C C . GLU A 1 105 ? -21.300 10.251 24.042 1.00 51.97 105 GLU A C 1
ATOM 729 O O . GLU A 1 105 ? -21.441 9.972 25.229 1.00 51.97 105 GLU A O 1
ATOM 734 N N . ALA A 1 106 ? -20.309 11.074 23.678 1.00 55.31 106 ALA A N 1
ATOM 735 C CA . ALA A 1 106 ? -19.254 11.460 24.636 1.00 55.31 106 ALA A CA 1
ATOM 736 C C . ALA A 1 106 ? -19.416 12.828 25.336 1.00 55.31 106 ALA A C 1
ATOM 738 O O . ALA A 1 106 ? -18.548 13.186 26.137 1.00 55.31 106 ALA A O 1
ATOM 739 N N . THR A 1 107 ? -20.473 13.603 25.067 1.00 51.16 107 THR A N 1
ATOM 740 C CA . THR A 1 107 ? -20.592 14.977 25.610 1.00 51.16 107 THR A CA 1
ATOM 741 C C . THR A 1 107 ? -21.636 15.149 26.713 1.00 51.16 107 THR A C 1
ATOM 743 O O . THR A 1 107 ? -21.584 16.149 27.425 1.00 51.16 107 THR A O 1
ATOM 746 N N . GLU A 1 108 ? -22.488 14.167 26.998 1.00 50.06 108 GLU A N 1
ATOM 747 C CA . GLU A 1 108 ? -23.413 14.277 28.133 1.00 50.06 108 GLU A CA 1
ATOM 748 C C . GLU A 1 108 ? -22.762 13.772 29.432 1.00 50.06 108 GLU A C 1
ATOM 750 O O . GLU A 1 108 ? -23.152 12.773 30.028 1.00 50.06 108 GLU A O 1
ATOM 755 N N . ARG A 1 109 ? -21.712 14.469 29.887 1.00 54.12 109 ARG A N 1
ATOM 756 C CA . ARG A 1 109 ? -21.375 14.457 31.314 1.00 54.12 109 ARG A CA 1
ATOM 757 C C . ARG A 1 109 ? -22.187 15.582 31.948 1.00 54.12 109 ARG A C 1
ATOM 759 O O . ARG A 1 109 ? -21.938 16.732 31.588 1.00 54.12 109 ARG A O 1
ATOM 766 N N . PRO A 1 110 ? -23.113 15.299 32.879 1.00 53.81 110 PRO A N 1
ATOM 767 C CA . PRO A 1 110 ? -23.794 16.345 33.621 1.00 53.81 110 PRO A CA 1
ATOM 768 C C . PRO A 1 110 ? -22.727 17.184 34.320 1.00 53.81 110 PRO A C 1
ATOM 770 O O . PRO A 1 110 ? -22.043 16.708 35.227 1.00 53.81 110 PRO A O 1
ATOM 773 N N . THR A 1 111 ? -22.527 18.420 33.872 1.00 62.66 111 THR A N 1
ATOM 774 C CA . THR A 1 111 ? -21.861 19.426 34.688 1.00 62.66 111 THR A CA 1
ATOM 775 C C . THR A 1 111 ? -22.810 19.697 35.842 1.00 62.66 111 THR A C 1
ATOM 777 O O . THR A 1 111 ? -23.774 20.446 35.697 1.00 62.66 111 THR A O 1
ATOM 780 N N . THR A 1 112 ? -22.588 19.027 36.971 1.00 59.25 112 THR A N 1
ATOM 781 C CA . THR A 1 112 ? -23.168 19.439 38.246 1.00 59.25 112 THR A CA 1
ATOM 782 C C . THR A 1 112 ? -22.842 20.919 38.434 1.00 59.25 112 THR A C 1
ATOM 784 O O . THR A 1 112 ? -21.658 21.270 38.385 1.00 59.25 112 THR A O 1
ATOM 787 N N . PRO A 1 113 ? -23.84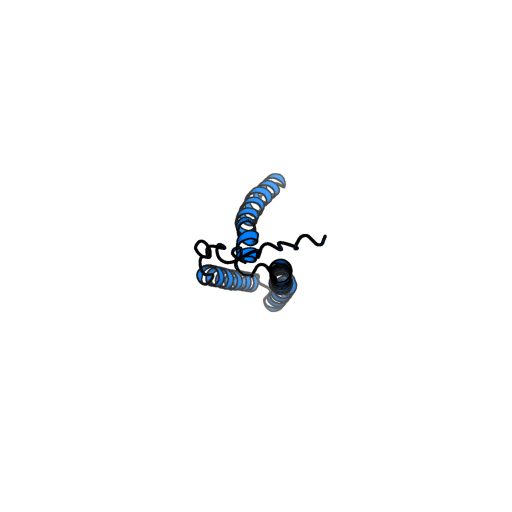1 21.802 38.592 1.00 56.06 113 PRO A N 1
ATOM 788 C CA . PRO A 1 113 ? -23.560 23.188 38.896 1.00 56.06 113 PRO A CA 1
ATOM 789 C C . PRO A 1 113 ? -22.899 23.203 40.273 1.00 56.06 113 PRO A C 1
ATOM 791 O O . PRO A 1 113 ? -23.506 22.807 41.266 1.00 56.06 113 PRO A O 1
ATOM 794 N N . HIS A 1 114 ? -21.637 23.627 40.332 1.00 61.56 114 HIS A N 1
ATOM 795 C CA . HIS A 1 114 ? -21.045 24.084 41.580 1.00 61.56 114 HIS A CA 1
ATOM 796 C C . HIS A 1 114 ? -21.741 25.399 41.935 1.00 61.56 114 HIS A C 1
ATOM 798 O O . HIS A 1 114 ? -21.266 26.487 41.625 1.00 61.56 114 HIS A O 1
ATOM 804 N N . THR A 1 115 ? -22.922 25.283 42.540 1.00 55.88 115 THR A N 1
ATOM 805 C CA . THR A 1 115 ? -23.435 26.303 43.444 1.00 55.88 115 THR A CA 1
ATOM 806 C C . THR A 1 115 ? -22.504 26.273 44.650 1.00 55.88 115 THR A C 1
ATOM 808 O O . THR A 1 115 ? -22.758 25.559 45.614 1.00 55.88 115 THR A O 1
ATOM 811 N N . GLU A 1 116 ? -21.366 26.965 44.552 1.00 57.12 116 GLU A N 1
ATOM 812 C CA . GLU A 1 116 ? -20.659 27.382 45.756 1.00 57.12 116 GLU A CA 1
ATOM 813 C C . GLU A 1 116 ? -21.601 28.316 46.506 1.00 57.12 116 GLU A C 1
ATOM 815 O O . GLU A 1 116 ? -21.980 29.391 46.033 1.00 57.12 116 GLU A O 1
ATOM 820 N N . GLU A 1 117 ? -22.053 27.799 47.643 1.00 54.12 117 GLU A N 1
ATOM 821 C CA . GLU A 1 117 ? -22.760 28.520 48.673 1.00 54.12 117 GLU A CA 1
ATOM 822 C C . GLU A 1 117 ? -22.036 29.824 48.994 1.00 54.12 117 GLU A C 1
ATOM 824 O O . GLU A 1 117 ? -20.852 29.875 49.321 1.00 54.12 117 GLU A O 1
ATOM 829 N N . ILE A 1 118 ? -22.837 30.877 48.926 1.00 58.06 118 ILE A N 1
ATOM 830 C CA . ILE A 1 118 ? -22.730 32.105 49.695 1.00 58.06 118 ILE A CA 1
ATOM 831 C C . ILE A 1 118 ? -22.218 31.769 51.109 1.00 58.06 118 ILE A C 1
ATOM 833 O O . ILE A 1 118 ? -22.990 31.313 51.950 1.00 58.06 118 ILE A O 1
ATOM 837 N N . SER A 1 119 ? -20.935 32.020 51.384 1.00 51.97 119 SER A N 1
ATOM 838 C CA . SER A 1 119 ? -20.465 32.231 52.755 1.00 51.97 119 SER A CA 1
ATOM 839 C C . SER A 1 119 ? -20.492 33.726 53.026 1.00 51.97 119 SER A C 1
ATOM 841 O O . SER A 1 119 ? -19.720 34.496 52.449 1.00 51.97 119 SER A O 1
ATOM 843 N N . ALA A 1 120 ? -21.442 34.091 53.883 1.00 47.47 120 ALA A N 1
ATOM 844 C CA . ALA A 1 120 ? -21.420 35.288 54.709 1.00 47.47 120 ALA A CA 1
ATOM 845 C C . ALA A 1 120 ? -20.216 35.292 55.669 1.00 47.47 120 ALA A C 1
ATOM 847 O O . ALA A 1 120 ? -19.591 34.214 55.841 1.00 47.47 120 ALA A O 1
#

Organism: NCBI:txid2315329